Protein AF-A0A7Y5UXZ4-F1 (afdb_monomer_lite)

Structure (mmCIF, N/CA/C/O backbone):
data_AF-A0A7Y5UXZ4-F1
#
_entry.id   AF-A0A7Y5UXZ4-F1
#
loop_
_atom_site.group_PDB
_atom_site.id
_atom_site.type_symbol
_atom_site.label_atom_id
_atom_site.label_alt_id
_atom_site.label_comp_id
_atom_site.label_asym_id
_atom_site.label_entity_id
_atom_site.label_seq_id
_atom_site.pdbx_PDB_ins_code
_atom_site.Cartn_x
_atom_site.Cartn_y
_atom_site.Cartn_z
_atom_site.occupancy
_atom_site.B_iso_or_equiv
_atom_site.auth_seq_id
_atom_site.auth_comp_id
_atom_site.auth_asym_id
_atom_site.auth_atom_id
_atom_site.pdbx_PDB_model_num
ATOM 1 N N . MET A 1 1 ? -22.511 17.991 18.639 1.00 73.00 1 MET A N 1
ATOM 2 C CA . MET A 1 1 ? -21.561 18.155 17.514 1.00 73.00 1 MET A CA 1
ATOM 3 C C . MET A 1 1 ? -20.113 18.118 17.987 1.00 73.00 1 MET A C 1
ATOM 5 O O . MET A 1 1 ? -19.339 17.385 17.393 1.00 73.00 1 MET A O 1
ATOM 9 N N . GLU A 1 2 ? -19.765 18.810 19.076 1.00 87.38 2 GLU A N 1
ATOM 10 C CA . GLU A 1 2 ? -18.394 18.856 19.617 1.00 87.38 2 GLU A CA 1
ATOM 11 C C . GLU A 1 2 ? -17.819 17.481 20.014 1.00 87.38 2 GLU A C 1
ATOM 13 O O . GLU A 1 2 ? -16.726 17.134 19.581 1.00 87.38 2 GLU A O 1
ATOM 18 N N . GLN A 1 3 ? -18.584 16.643 20.727 1.00 87.81 3 GLN A N 1
ATOM 19 C CA . GLN A 1 3 ? -18.155 15.277 21.077 1.00 87.81 3 GLN A CA 1
ATOM 20 C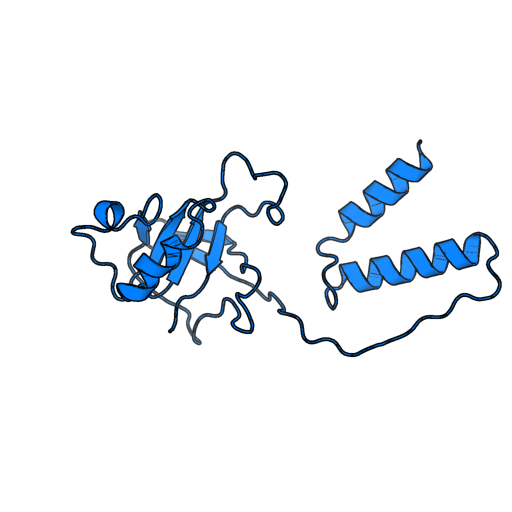 C . GLN A 1 3 ? -17.834 14.423 19.841 1.00 87.81 3 GLN A C 1
ATOM 22 O O . GLN A 1 3 ? -16.797 13.776 19.786 1.00 87.81 3 GLN A O 1
ATOM 27 N N . ILE A 1 4 ? -18.680 14.481 18.806 1.00 93.25 4 ILE A N 1
ATOM 28 C CA . ILE A 1 4 ? -18.456 13.745 17.551 1.00 93.25 4 ILE A CA 1
ATOM 29 C C . ILE A 1 4 ? -17.160 14.213 16.878 1.00 93.25 4 ILE A C 1
ATOM 31 O O . ILE A 1 4 ? -16.377 13.390 16.415 1.00 93.25 4 ILE A O 1
ATOM 35 N N . GLN A 1 5 ? -16.907 15.523 16.844 1.00 94.88 5 GLN A N 1
ATOM 36 C CA . GLN A 1 5 ? -15.675 16.071 16.274 1.00 94.88 5 GLN A CA 1
ATOM 37 C C . GLN A 1 5 ? -14.434 15.624 17.052 1.00 94.88 5 GLN A C 1
ATOM 39 O O . GLN A 1 5 ? -13.436 15.264 16.433 1.00 94.88 5 GLN A O 1
ATOM 44 N N . GLN A 1 6 ? -14.502 15.591 18.385 1.00 94.75 6 GLN A N 1
ATOM 45 C CA . GLN A 1 6 ? -13.416 15.093 19.232 1.00 94.75 6 GLN A CA 1
ATOM 46 C C . GLN A 1 6 ? -13.142 13.607 18.979 1.00 94.75 6 GLN A C 1
ATOM 48 O O . GLN A 1 6 ? -11.992 13.224 18.780 1.00 94.75 6 GLN A O 1
ATOM 53 N N . THR A 1 7 ? -14.188 12.779 18.908 1.00 95.62 7 THR A N 1
ATOM 54 C CA . THR A 1 7 ? -14.064 11.349 18.598 1.00 95.62 7 THR A CA 1
ATOM 55 C C . THR A 1 7 ? -13.455 11.128 17.214 1.00 95.62 7 THR A C 1
ATOM 57 O O . THR A 1 7 ? -12.526 10.335 17.064 1.00 95.62 7 THR A O 1
ATOM 60 N N . ILE A 1 8 ? -13.928 11.857 16.198 1.00 95.81 8 ILE A N 1
ATOM 61 C CA . ILE A 1 8 ? -13.364 11.797 14.844 1.00 95.81 8 ILE A CA 1
ATOM 62 C C . ILE A 1 8 ? -11.891 12.216 14.861 1.00 95.81 8 ILE A C 1
ATOM 64 O O . ILE A 1 8 ? -11.059 11.509 14.298 1.00 95.81 8 ILE A O 1
ATOM 68 N N . GLY A 1 9 ? -11.560 13.323 15.530 1.00 96.06 9 GLY A N 1
ATOM 69 C CA . GLY A 1 9 ? -10.189 13.817 15.652 1.00 96.06 9 GLY A CA 1
ATOM 70 C C . GLY A 1 9 ? -9.263 12.805 16.324 1.00 96.06 9 GLY A C 1
ATOM 71 O O . GLY A 1 9 ? -8.160 12.566 15.835 1.00 96.06 9 GLY A O 1
ATOM 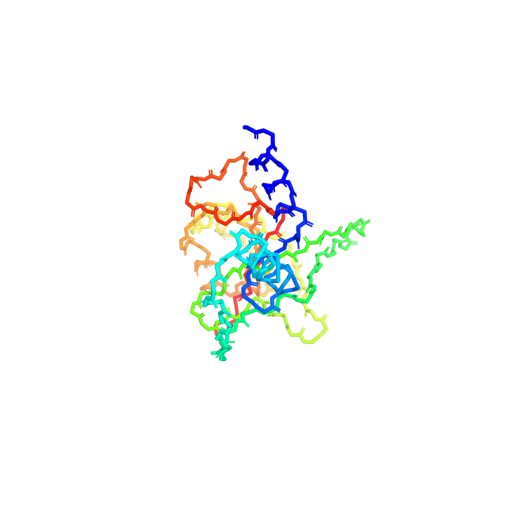72 N N . TYR A 1 10 ? -9.737 12.143 17.383 1.00 96.56 10 TYR A N 1
ATOM 73 C CA . TYR A 1 10 ? -9.009 11.064 18.042 1.00 96.56 10 TYR A CA 1
ATOM 74 C C . TYR A 1 10 ? -8.704 9.921 17.068 1.00 96.56 10 TYR A C 1
ATOM 76 O O . TYR A 1 10 ? -7.537 9.599 16.861 1.00 96.56 10 TYR A O 1
ATOM 84 N N . PHE A 1 11 ? -9.724 9.347 16.415 1.00 96.75 11 PHE A N 1
ATOM 85 C CA . PHE A 1 11 ? -9.524 8.216 15.500 1.00 96.75 11 PHE A CA 1
ATOM 86 C C . PHE A 1 11 ? -8.692 8.572 14.266 1.00 96.75 11 PHE A C 1
ATOM 88 O O . PHE A 1 11 ? -7.938 7.723 13.790 1.00 96.75 11 PHE A O 1
ATOM 95 N N . ALA A 1 12 ? -8.815 9.797 13.750 1.00 95.19 12 ALA A N 1
ATOM 96 C CA . ALA A 1 12 ? -7.996 10.289 12.645 1.00 95.19 12 ALA A CA 1
ATOM 97 C C . ALA A 1 12 ? -6.515 10.431 13.044 1.00 95.19 12 ALA A C 1
ATOM 99 O O . ALA A 1 12 ? -5.633 10.202 12.221 1.00 95.19 12 ALA A O 1
ATOM 100 N N . GLY A 1 13 ? -6.235 10.746 14.313 1.00 96.00 13 GLY A N 1
ATOM 101 C CA . GLY A 1 13 ? -4.878 10.877 14.849 1.00 96.00 13 GLY A CA 1
ATOM 102 C C . GLY A 1 13 ? -4.163 9.556 15.158 1.00 96.00 13 GLY A C 1
ATOM 103 O O . GLY A 1 13 ? -2.970 9.574 15.448 1.00 96.00 13 GLY A O 1
ATOM 104 N N . LEU A 1 14 ? -4.846 8.406 15.093 1.00 95.69 14 LEU A N 1
ATOM 105 C CA . LEU A 1 14 ? -4.256 7.099 15.430 1.00 95.69 14 LEU A CA 1
ATOM 106 C C . LEU A 1 14 ? -3.347 6.511 14.335 1.00 95.69 14 LEU A C 1
ATOM 108 O O . LEU A 1 14 ? -2.742 5.458 14.549 1.00 95.69 14 LEU A O 1
ATOM 112 N N . GLY A 1 15 ? -3.268 7.146 13.163 1.00 91.69 15 GLY A N 1
ATOM 113 C CA . GLY A 1 15 ? -2.625 6.568 11.983 1.00 91.69 15 GLY A CA 1
ATOM 114 C C . GLY A 1 15 ? -3.439 5.407 11.395 1.00 91.69 15 GLY A C 1
ATOM 115 O O . GLY A 1 15 ? -4.671 5.408 11.449 1.00 91.69 15 GLY A O 1
ATOM 116 N N . SER A 1 16 ? -2.763 4.407 10.814 1.00 90.12 16 SER A N 1
ATOM 117 C CA . SER A 1 16 ? -3.444 3.241 10.232 1.00 90.12 16 SER A CA 1
ATOM 118 C C . SER A 1 16 ? -4.192 2.437 11.297 1.00 90.12 16 SER A C 1
ATOM 120 O O . SER A 1 16 ? -3.623 2.010 12.306 1.00 90.12 16 SER A O 1
ATOM 122 N N . ARG A 1 17 ? -5.478 2.196 11.033 1.00 93.56 17 ARG A N 1
ATOM 123 C CA . ARG A 1 17 ? -6.363 1.352 11.850 1.00 93.56 17 ARG A CA 1
ATOM 124 C C . ARG A 1 17 ? -6.687 0.016 11.175 1.00 93.56 17 ARG A C 1
ATOM 126 O O . ARG A 1 17 ? -7.668 -0.625 11.539 1.00 93.56 17 ARG A O 1
ATOM 133 N N . VAL A 1 18 ? -5.879 -0.401 10.197 1.00 91.62 18 VAL A N 1
ATOM 134 C CA . VAL A 1 18 ? -5.896 -1.780 9.682 1.00 91.62 18 VAL A CA 1
ATOM 135 C C . VAL A 1 18 ? -5.604 -2.729 10.845 1.00 91.62 18 VAL A C 1
ATOM 137 O O . VAL A 1 18 ? -4.789 -2.401 11.710 1.00 91.62 18 VAL A O 1
ATOM 140 N N . ALA A 1 19 ? -6.275 -3.885 10.894 1.00 91.69 19 ALA A N 1
ATOM 141 C CA . ALA A 1 19 ? -6.039 -4.893 11.930 1.00 91.69 19 ALA A CA 1
ATOM 142 C C . ALA A 1 19 ? -4.531 -5.155 12.105 1.00 91.69 19 ALA A C 1
ATOM 144 O O . ALA A 1 19 ? -3.779 -5.024 11.149 1.00 91.69 19 ALA A O 1
ATOM 145 N N . GLY A 1 20 ? -4.091 -5.437 13.335 1.00 89.81 20 GLY A N 1
ATOM 146 C CA . GLY A 1 20 ? -2.684 -5.642 13.719 1.00 89.81 20 GLY A CA 1
ATOM 147 C C . GLY A 1 20 ? -1.762 -4.413 13.697 1.00 89.81 20 GLY A C 1
ATOM 148 O O . GLY A 1 20 ? -0.695 -4.464 14.308 1.00 89.81 20 GLY A O 1
ATOM 149 N N . TYR A 1 21 ? -2.164 -3.283 13.104 1.00 92.50 21 TYR A N 1
ATOM 150 C CA . TYR A 1 21 ? -1.425 -2.025 13.258 1.00 92.50 21 TYR A CA 1
ATOM 151 C C . TYR A 1 21 ? -1.674 -1.399 14.645 1.00 92.50 21 TYR A C 1
ATOM 153 O O . TYR A 1 21 ? -2.757 -1.568 15.219 1.00 92.50 21 TYR A O 1
ATOM 161 N N . PRO A 1 22 ? -0.723 -0.607 15.189 1.00 93.88 22 PRO A N 1
ATOM 162 C CA . PRO A 1 22 ? -0.869 0.016 16.510 1.00 93.88 22 PRO A CA 1
ATOM 163 C C . PRO A 1 22 ? -2.145 0.857 16.671 1.00 93.88 22 PRO A C 1
ATOM 165 O O . PRO A 1 22 ? -2.770 0.834 17.736 1.00 93.88 22 PRO A O 1
ATOM 168 N N . GLY A 1 23 ? -2.561 1.556 15.608 1.00 96.06 23 GLY A N 1
ATOM 169 C CA . GLY A 1 23 ? -3.769 2.380 15.602 1.00 96.06 23 GLY A CA 1
ATOM 170 C C . GLY A 1 23 ? -5.057 1.570 15.763 1.00 96.06 23 GLY A C 1
ATOM 171 O O . GLY A 1 23 ? -5.983 2.037 16.424 1.00 96.06 23 GLY A O 1
ATOM 172 N N . ALA A 1 24 ? -5.117 0.334 15.255 1.00 95.75 24 ALA A N 1
ATOM 173 C CA . ALA A 1 24 ? -6.266 -0.550 15.470 1.00 95.75 24 ALA A CA 1
ATOM 174 C C . ALA A 1 24 ? -6.394 -0.965 16.941 1.00 95.75 24 ALA A C 1
ATOM 176 O O . ALA A 1 24 ? -7.485 -0.916 17.507 1.00 95.75 24 ALA A O 1
ATOM 177 N N . GLY A 1 25 ? -5.273 -1.298 17.589 1.00 95.50 25 GLY A N 1
ATOM 178 C CA . GLY A 1 25 ? -5.261 -1.623 19.017 1.00 95.50 25 GLY A CA 1
ATOM 179 C C . GLY A 1 25 ? -5.653 -0.430 19.894 1.00 95.50 25 GLY A C 1
ATOM 180 O O . GLY A 1 25 ? -6.408 -0.584 20.853 1.00 95.50 25 GLY A O 1
ATOM 181 N N . ALA A 1 26 ? -5.176 0.774 19.561 1.00 97.50 26 ALA A N 1
ATOM 182 C CA . ALA A 1 26 ? -5.578 1.998 20.254 1.00 97.50 26 ALA A CA 1
ATOM 183 C C . ALA A 1 26 ? -7.076 2.293 20.079 1.00 97.50 26 ALA A C 1
ATOM 185 O O . ALA A 1 26 ? -7.759 2.586 21.058 1.00 97.50 26 ALA A O 1
ATOM 186 N N . ALA A 1 27 ? -7.593 2.129 18.860 1.00 97.62 27 ALA A N 1
ATOM 187 C CA . ALA A 1 27 ? -9.008 2.294 18.557 1.00 97.62 27 ALA A CA 1
ATOM 188 C C . ALA A 1 27 ? -9.890 1.318 19.352 1.00 97.62 27 ALA A C 1
ATOM 190 O O . ALA A 1 27 ? -10.892 1.736 19.925 1.00 97.62 27 ALA A O 1
ATOM 191 N N . ALA A 1 28 ? -9.503 0.041 19.428 1.00 96.69 28 ALA A N 1
ATOM 192 C CA . ALA A 1 28 ? -10.237 -0.968 20.188 1.00 96.69 28 ALA A CA 1
ATOM 193 C C . ALA A 1 28 ? -10.308 -0.623 21.685 1.00 96.69 28 ALA A C 1
ATOM 195 O O . ALA A 1 28 ? -11.392 -0.644 22.265 1.00 96.69 28 ALA A O 1
ATOM 196 N N . ARG A 1 29 ? -9.179 -0.218 22.289 1.00 97.06 29 ARG A N 1
ATOM 197 C CA . ARG A 1 29 ? -9.132 0.213 23.699 1.00 97.06 29 ARG A CA 1
ATOM 198 C C . ARG A 1 29 ? -9.994 1.443 23.966 1.00 97.06 29 ARG A C 1
ATOM 200 O O . ARG A 1 29 ? -10.646 1.508 25.002 1.00 97.06 29 ARG A O 1
ATOM 207 N N . PHE A 1 30 ? -10.004 2.406 23.043 1.00 97.12 30 PHE A N 1
ATOM 208 C CA . PHE A 1 30 ? -10.865 3.582 23.153 1.00 97.12 30 PHE A CA 1
ATOM 209 C C . PHE A 1 30 ? -12.345 3.190 23.154 1.00 97.12 30 PHE A C 1
ATOM 211 O O . PHE A 1 30 ? -13.077 3.580 24.055 1.00 97.12 30 PHE A O 1
ATOM 218 N N . VAL A 1 31 ? -12.777 2.367 22.191 1.00 96.69 31 VAL A N 1
ATOM 219 C CA . VAL A 1 31 ? -14.174 1.908 22.114 1.00 96.69 31 VAL A CA 1
ATOM 220 C C . VAL A 1 31 ? -14.564 1.122 23.363 1.00 96.69 31 VAL A C 1
ATOM 222 O O . VAL A 1 31 ? -15.638 1.353 23.910 1.00 96.69 31 VAL A O 1
ATOM 225 N N . GLU A 1 32 ? -13.699 0.229 23.851 1.00 97.31 32 GLU A N 1
ATOM 226 C CA . GLU A 1 32 ? -13.949 -0.495 25.099 1.00 97.31 32 GLU A CA 1
ATOM 227 C C . GLU A 1 32 ? -14.149 0.467 26.281 1.00 97.31 32 GLU A C 1
ATOM 229 O O . GLU A 1 32 ? -15.113 0.319 27.036 1.00 97.31 32 GLU A O 1
ATOM 234 N N . ALA A 1 33 ? -13.266 1.459 26.429 1.00 95.88 33 ALA A N 1
ATOM 235 C CA . ALA A 1 33 ? -13.335 2.439 27.507 1.00 95.88 33 ALA A CA 1
ATOM 236 C C . ALA A 1 33 ? -14.620 3.279 27.445 1.00 95.88 33 ALA A C 1
ATOM 238 O O . ALA A 1 33 ? -15.274 3.445 28.471 1.00 95.88 33 ALA A O 1
ATOM 239 N N . GLU A 1 34 ? -15.021 3.740 26.258 1.00 95.94 34 GLU A N 1
ATOM 240 C CA . GLU A 1 34 ? -16.264 4.496 26.060 1.00 95.94 34 GLU A CA 1
ATOM 241 C C . GLU A 1 34 ? -17.502 3.651 26.394 1.00 95.94 34 GLU A C 1
ATOM 243 O O . GLU A 1 34 ? -18.374 4.097 27.139 1.00 95.94 34 GLU A O 1
ATOM 248 N N . LEU A 1 35 ? -17.562 2.400 25.917 1.00 96.25 35 LEU A N 1
ATOM 249 C CA . LEU A 1 35 ? -18.676 1.486 26.204 1.00 96.25 35 LEU A CA 1
ATOM 250 C C . LEU A 1 35 ? -18.814 1.206 27.707 1.00 96.25 35 LEU A C 1
ATOM 252 O O . LEU A 1 35 ? -19.927 1.175 28.234 1.00 96.25 35 LEU A O 1
ATOM 256 N N . ARG A 1 36 ? -17.692 1.029 28.414 1.00 95.94 36 ARG A N 1
ATOM 257 C CA . ARG A 1 36 ? -17.691 0.895 29.878 1.00 95.94 36 ARG A CA 1
ATOM 258 C C . ARG A 1 36 ? -18.077 2.208 30.562 1.00 95.94 36 ARG A C 1
ATOM 260 O O . ARG A 1 36 ? -18.842 2.186 31.521 1.00 95.94 36 ARG A O 1
ATOM 267 N N . GLY A 1 37 ? -17.584 3.340 30.061 1.00 95.50 37 GLY A N 1
ATOM 268 C CA . GLY A 1 37 ? -17.818 4.674 30.616 1.00 95.50 37 GLY A CA 1
ATOM 269 C C . GLY A 1 37 ? -19.287 5.099 30.605 1.00 95.50 37 GLY A C 1
ATOM 270 O O . GLY A 1 37 ? -19.733 5.764 31.537 1.00 95.50 37 GLY A O 1
ATOM 271 N N . ILE A 1 38 ? -20.063 4.660 29.609 1.00 95.50 38 ILE A N 1
ATOM 272 C CA . ILE A 1 38 ? -21.514 4.913 29.538 1.00 95.50 38 ILE A CA 1
ATOM 273 C C . ILE A 1 38 ? -22.360 3.931 30.370 1.00 95.50 38 ILE A C 1
ATOM 275 O O . ILE A 1 38 ? -23.586 4.023 30.355 1.00 95.50 38 ILE A O 1
ATOM 279 N N . GLY A 1 39 ? -21.731 3.000 31.095 1.00 96.50 39 GLY A N 1
ATOM 280 C CA . GLY A 1 39 ? -22.412 2.095 32.024 1.00 96.50 39 GLY A CA 1
ATOM 281 C C . GLY A 1 39 ? -22.972 0.817 31.398 1.00 96.50 39 GLY A C 1
ATOM 282 O O . GLY A 1 39 ? -23.943 0.273 31.915 1.00 96.50 39 GLY A O 1
ATOM 283 N N . LEU A 1 40 ? -22.404 0.321 30.291 1.00 95.88 40 LEU A N 1
ATOM 284 C CA . LEU A 1 40 ? -22.795 -0.991 29.766 1.00 95.88 40 LEU A CA 1
ATOM 285 C C . LEU A 1 40 ? -22.240 -2.126 30.638 1.00 95.88 40 LEU A C 1
ATOM 287 O O . LEU A 1 40 ? -21.029 -2.269 30.808 1.00 95.88 40 LEU A O 1
ATOM 291 N N . ASP A 1 41 ? -23.133 -2.996 31.108 1.00 89.00 41 ASP A N 1
ATOM 292 C CA . ASP A 1 41 ? -22.798 -4.069 32.056 1.00 89.00 41 ASP A CA 1
ATOM 293 C C . ASP A 1 41 ? -22.019 -5.244 31.437 1.00 89.00 41 ASP A C 1
ATOM 295 O O . ASP A 1 41 ? -21.338 -5.991 32.138 1.00 89.00 41 ASP A O 1
ATOM 299 N N . LYS A 1 42 ? -22.134 -5.454 30.119 1.00 94.31 42 LYS A N 1
ATOM 300 C CA . LYS A 1 42 ? -21.605 -6.642 29.422 1.00 94.31 42 LYS A CA 1
ATOM 301 C C . LYS A 1 42 ? -20.670 -6.270 28.275 1.00 94.31 42 LYS A C 1
ATOM 303 O O . LYS A 1 42 ? -20.969 -6.529 27.113 1.00 94.31 42 LYS A O 1
ATOM 308 N N . VAL A 1 43 ? -19.530 -5.671 28.609 1.00 96.56 43 VAL A N 1
ATOM 309 C CA . VAL A 1 43 ? -18.456 -5.382 27.645 1.00 96.56 43 VAL A CA 1
ATOM 310 C C . VAL A 1 43 ? -17.385 -6.470 27.723 1.00 96.56 43 VAL A C 1
ATOM 312 O O . VAL A 1 43 ? -16.760 -6.660 28.771 1.00 96.56 43 VAL A O 1
ATOM 315 N N . ALA A 1 44 ? -17.166 -7.167 26.608 1.00 96.00 44 ALA A N 1
ATOM 316 C CA . ALA A 1 44 ? -16.151 -8.205 26.452 1.00 96.00 44 ALA A CA 1
ATOM 317 C C . ALA A 1 44 ? -15.304 -7.949 25.199 1.00 96.00 44 ALA A C 1
ATOM 319 O O . ALA A 1 44 ? -15.796 -7.404 24.211 1.00 96.00 44 ALA A O 1
ATOM 320 N N . VAL A 1 45 ? -14.044 -8.376 25.250 1.00 95.75 45 VAL A N 1
ATOM 321 C CA . VAL A 1 45 ? -13.116 -8.356 24.116 1.00 95.75 45 VAL A CA 1
ATOM 322 C C . VAL A 1 45 ? -12.968 -9.783 23.607 1.00 95.75 45 VAL A C 1
ATOM 324 O O . VAL A 1 45 ? -12.729 -10.698 24.393 1.00 95.75 45 VAL A O 1
ATOM 327 N N . GLN A 1 46 ? -13.127 -9.971 22.299 1.00 95.56 46 GLN A N 1
ATOM 328 C CA . GLN A 1 46 ? -12.880 -11.246 21.637 1.00 95.56 46 GLN A CA 1
ATOM 329 C C . GLN A 1 46 ? -11.648 -11.114 20.748 1.00 95.56 46 GLN A C 1
ATOM 331 O O . GLN A 1 46 ? -11.663 -10.386 19.756 1.00 95.56 46 GLN A O 1
ATOM 336 N N . GLU A 1 47 ? -10.595 -11.838 21.106 1.00 93.88 47 GLU A N 1
ATOM 337 C CA . GLU A 1 47 ? -9.382 -11.940 20.303 1.00 93.88 47 GLU A CA 1
ATOM 338 C C . GLU A 1 47 ? -9.531 -13.047 19.256 1.00 93.88 47 GLU A C 1
ATOM 340 O O . GLU A 1 47 ? -10.190 -14.065 19.484 1.00 93.88 47 GLU A O 1
ATOM 345 N N . TYR A 1 48 ? -8.941 -12.824 18.087 1.00 94.06 48 TYR A N 1
ATOM 346 C CA . TYR A 1 48 ? -8.877 -13.799 17.010 1.00 94.06 48 TYR A CA 1
ATOM 347 C C . TYR A 1 48 ? -7.618 -13.567 16.181 1.00 94.06 48 TYR A C 1
ATOM 349 O O . TYR A 1 48 ? -7.155 -12.433 16.032 1.00 94.06 48 TYR A O 1
ATOM 357 N N . ASP A 1 49 ? -7.099 -14.649 15.613 1.00 94.81 49 ASP A N 1
ATOM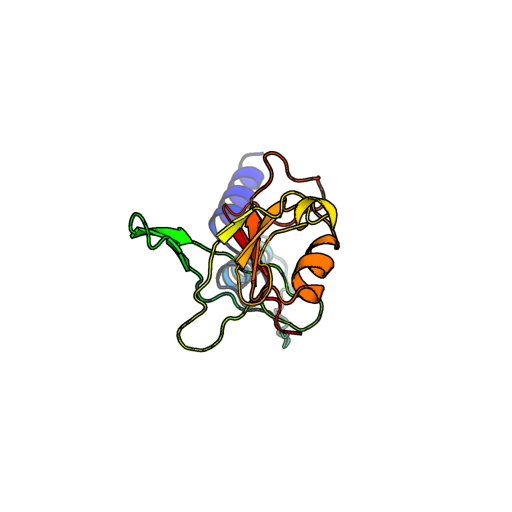 358 C CA . ASP A 1 49 ? -5.950 -14.586 14.724 1.00 94.81 49 ASP A CA 1
ATOM 359 C C . ASP A 1 49 ? -6.393 -14.213 13.312 1.00 94.81 49 ASP A C 1
ATOM 361 O O . ASP A 1 49 ? -7.345 -14.768 12.757 1.00 94.81 49 ASP A O 1
ATOM 365 N N . VAL A 1 50 ? -5.675 -13.269 12.710 1.00 91.50 50 VAL A N 1
ATOM 366 C CA . VAL A 1 50 ? -5.881 -12.855 11.325 1.00 91.50 50 VAL A CA 1
ATOM 367 C C . VAL A 1 50 ? -4.536 -12.629 10.652 1.00 91.50 50 VAL A C 1
ATOM 369 O O . VAL A 1 50 ? -3.634 -12.005 11.209 1.00 91.50 50 VAL A O 1
ATOM 372 N N . SER A 1 51 ? -4.390 -13.146 9.434 1.00 90.31 51 SER A N 1
ATOM 373 C CA . SER A 1 51 ? -3.232 -12.856 8.593 1.00 90.31 51 SER A CA 1
ATOM 374 C C . SER A 1 51 ? -3.464 -11.556 7.838 1.00 90.31 51 SER A C 1
ATOM 376 O O . SER A 1 51 ? -4.443 -11.411 7.108 1.00 90.31 51 SER A O 1
ATOM 378 N N . ILE A 1 52 ? -2.545 -10.617 8.016 1.00 89.38 52 ILE A N 1
ATOM 379 C CA . ILE A 1 52 ? -2.610 -9.273 7.448 1.00 89.38 52 ILE A CA 1
ATOM 380 C C . ILE A 1 52 ? -1.260 -8.904 6.822 1.00 89.38 52 ILE A C 1
ATOM 382 O O . ILE A 1 52 ? -0.210 -9.308 7.334 1.00 89.38 52 ILE A O 1
ATOM 386 N N . PRO A 1 53 ? -1.250 -8.125 5.733 1.00 87.81 53 PRO A N 1
ATOM 387 C CA . PRO A 1 53 ? -0.021 -7.524 5.243 1.00 87.81 53 PRO A CA 1
ATOM 388 C C . PRO A 1 53 ? 0.462 -6.459 6.234 1.00 87.81 53 PRO A C 1
ATOM 390 O O . PRO A 1 53 ? -0.304 -5.591 6.648 1.00 87.81 53 PRO A O 1
ATOM 393 N N . MET A 1 54 ? 1.744 -6.520 6.594 1.00 86.44 54 MET A N 1
ATOM 394 C CA . MET A 1 54 ? 2.398 -5.515 7.433 1.00 86.44 54 MET A CA 1
ATOM 395 C C . MET A 1 54 ? 3.421 -4.743 6.604 1.00 86.44 54 MET A C 1
ATOM 397 O O . MET A 1 54 ? 4.451 -5.285 6.200 1.00 86.44 54 MET A O 1
ATOM 401 N N . GLU A 1 55 ? 3.149 -3.464 6.377 1.00 85.19 55 GLU A N 1
ATOM 402 C CA . GLU A 1 55 ? 4.111 -2.526 5.803 1.00 85.19 55 GLU A CA 1
ATOM 403 C C . GLU A 1 55 ? 5.180 -2.185 6.847 1.00 85.19 55 GLU A C 1
ATOM 405 O O . GLU A 1 55 ? 4.869 -1.721 7.944 1.00 85.19 55 GLU A O 1
ATOM 410 N N . LYS A 1 56 ? 6.451 -2.421 6.502 1.00 83.94 56 LYS A N 1
ATOM 411 C CA . LYS A 1 56 ? 7.594 -2.001 7.323 1.00 83.94 56 LYS A CA 1
ATOM 412 C C . LYS A 1 56 ? 8.083 -0.631 6.874 1.00 83.94 56 LYS A C 1
ATOM 414 O O . LYS A 1 56 ? 7.940 0.341 7.603 1.00 83.94 56 LYS A O 1
ATOM 419 N N . THR A 1 57 ? 8.681 -0.578 5.685 1.00 84.62 57 THR A N 1
ATOM 420 C CA . THR A 1 57 ? 9.168 0.633 5.018 1.00 84.62 57 THR A CA 1
ATOM 421 C C . THR A 1 57 ? 9.318 0.364 3.518 1.00 84.62 57 THR A C 1
ATOM 423 O O . THR A 1 57 ? 9.471 -0.784 3.098 1.00 84.62 57 THR A O 1
ATOM 426 N N . GLY A 1 58 ? 9.341 1.430 2.723 1.00 87.75 58 GLY A N 1
ATOM 427 C CA . GLY A 1 58 ? 9.733 1.410 1.319 1.00 87.75 58 GLY A CA 1
ATOM 428 C C . GLY A 1 58 ? 10.303 2.772 0.933 1.00 87.75 58 GLY A C 1
ATOM 429 O O . GLY A 1 58 ? 9.840 3.800 1.430 1.00 87.75 58 GLY A O 1
ATOM 430 N N . ARG A 1 59 ? 11.337 2.795 0.087 1.00 92.00 59 ARG A N 1
ATOM 431 C CA . ARG A 1 59 ? 11.937 4.038 -0.419 1.00 92.00 59 ARG A CA 1
ATOM 432 C C . ARG A 1 59 ? 12.363 3.882 -1.869 1.00 92.00 59 ARG A C 1
ATOM 434 O O . ARG A 1 59 ? 12.975 2.877 -2.223 1.00 92.00 59 ARG A O 1
ATOM 441 N N . LEU A 1 60 ? 12.070 4.894 -2.674 1.00 92.06 60 LEU A N 1
ATOM 442 C CA . LEU A 1 60 ? 12.635 5.090 -4.000 1.00 92.06 60 LEU A CA 1
ATOM 443 C C . LEU A 1 60 ? 13.780 6.085 -3.863 1.00 92.06 60 LEU A C 1
ATOM 445 O O . LEU A 1 60 ? 13.587 7.156 -3.294 1.00 92.06 60 LEU A O 1
ATOM 449 N N . ARG A 1 61 ? 14.953 5.745 -4.394 1.00 93.88 61 ARG A N 1
ATOM 450 C CA . ARG A 1 61 ? 16.089 6.663 -4.486 1.00 93.88 61 ARG A CA 1
ATOM 451 C C . ARG A 1 61 ? 16.399 6.931 -5.951 1.00 93.88 61 ARG A C 1
ATOM 453 O O . ARG A 1 61 ? 16.741 6.004 -6.684 1.00 93.88 61 ARG A O 1
ATOM 460 N N . LEU A 1 62 ? 16.315 8.190 -6.360 1.00 92.31 62 LEU A N 1
ATOM 461 C CA . LEU A 1 62 ? 16.739 8.628 -7.683 1.00 92.31 62 LEU A CA 1
ATOM 462 C C . LEU A 1 62 ? 18.257 8.824 -7.677 1.00 92.31 62 LEU A C 1
ATOM 464 O O . LEU A 1 62 ? 18.800 9.608 -6.905 1.00 92.31 62 LEU A O 1
ATOM 468 N N . VAL A 1 63 ? 18.967 8.080 -8.527 1.00 90.38 63 VAL A N 1
ATOM 469 C CA . VAL A 1 63 ? 20.443 8.101 -8.559 1.00 90.38 63 VAL A CA 1
ATOM 470 C C . VAL A 1 63 ? 20.989 9.426 -9.104 1.00 90.38 63 VAL A C 1
ATOM 472 O O . VAL A 1 63 ? 22.084 9.829 -8.726 1.00 90.38 63 VAL A O 1
ATOM 475 N N . GLY A 1 64 ? 20.237 10.106 -9.975 1.00 86.31 64 GLY A N 1
ATOM 476 C CA . GLY A 1 64 ? 20.696 11.322 -10.652 1.00 86.31 64 GLY A CA 1
ATOM 477 C C . GLY A 1 64 ? 20.914 12.514 -9.719 1.00 86.31 64 GLY A C 1
ATOM 478 O O . GLY A 1 64 ? 21.889 13.242 -9.882 1.00 86.31 64 GLY A O 1
ATOM 479 N N . ASP A 1 65 ? 20.031 12.701 -8.741 1.00 89.56 65 ASP A N 1
ATOM 480 C CA . ASP A 1 65 ? 20.028 13.851 -7.830 1.00 89.56 65 ASP A CA 1
ATOM 481 C C . ASP A 1 65 ? 20.032 13.450 -6.343 1.00 89.56 65 ASP A C 1
ATOM 483 O O . ASP A 1 65 ? 20.161 14.305 -5.469 1.00 89.56 65 ASP A O 1
ATOM 487 N N . GLY A 1 66 ? 19.928 12.152 -6.043 1.00 90.62 66 GLY A N 1
ATOM 488 C CA . GLY A 1 66 ? 19.876 11.626 -4.682 1.00 90.62 66 GLY A CA 1
ATOM 489 C C . GLY A 1 66 ? 18.516 11.780 -4.002 1.00 90.62 66 GLY A C 1
ATOM 490 O O . GLY A 1 66 ? 18.421 11.486 -2.810 1.00 90.62 66 GLY A O 1
ATOM 491 N N . THR A 1 67 ? 17.478 12.216 -4.722 1.00 91.81 67 THR A N 1
ATOM 492 C CA . THR A 1 67 ? 16.138 12.406 -4.162 1.00 91.81 67 THR A CA 1
ATOM 493 C C . THR A 1 67 ? 15.603 11.081 -3.618 1.00 91.81 67 THR A C 1
ATOM 495 O O . THR A 1 67 ? 15.616 10.059 -4.310 1.00 91.81 67 THR A O 1
ATOM 498 N N . GLU A 1 68 ? 15.111 11.095 -2.377 1.00 93.12 68 GLU A N 1
ATOM 499 C CA . GLU A 1 68 ? 14.442 9.952 -1.758 1.00 93.12 68 GLU A CA 1
ATOM 500 C C . GLU A 1 68 ? 12.953 10.223 -1.581 1.00 93.12 68 GLU A C 1
ATOM 502 O O . GLU A 1 68 ? 12.559 11.239 -1.009 1.00 93.12 68 GLU A O 1
ATOM 507 N N . LEU A 1 69 ? 12.128 9.282 -2.033 1.00 89.62 69 LEU A N 1
ATOM 508 C CA . LEU A 1 69 ? 10.679 9.333 -1.891 1.00 89.62 69 LEU A CA 1
ATOM 509 C C . LEU A 1 69 ? 10.202 8.132 -1.068 1.00 89.62 69 LEU A C 1
ATOM 511 O O . LEU A 1 69 ? 10.647 7.005 -1.325 1.00 89.62 69 LEU A O 1
ATOM 515 N N . PRO A 1 70 ? 9.312 8.334 -0.080 1.00 89.19 70 PRO A N 1
ATOM 516 C CA . PRO A 1 70 ? 8.678 7.220 0.602 1.00 89.19 70 PRO A CA 1
ATOM 517 C C . PRO A 1 70 ? 7.811 6.443 -0.389 1.00 89.19 70 PRO A C 1
ATOM 519 O O . PRO A 1 70 ? 7.135 7.022 -1.238 1.00 89.19 70 PRO A O 1
ATOM 522 N N . LEU A 1 71 ? 7.845 5.123 -0.262 1.00 88.31 71 LEU A N 1
ATOM 523 C CA . LEU A 1 71 ? 7.001 4.209 -1.013 1.00 88.31 71 LEU A CA 1
ATOM 524 C C . LEU A 1 71 ? 6.073 3.496 -0.043 1.00 88.31 71 LEU A C 1
ATOM 526 O O . LEU A 1 71 ? 6.539 2.924 0.945 1.00 88.31 71 LEU A O 1
ATOM 530 N N . HIS A 1 72 ? 4.788 3.485 -0.372 1.00 85.94 72 HIS A N 1
ATOM 531 C CA . HIS A 1 72 ? 3.784 2.717 0.355 1.00 85.94 72 HIS A CA 1
ATOM 532 C C . HIS A 1 72 ? 3.418 1.461 -0.431 1.00 85.94 72 HIS A C 1
ATOM 534 O O . HIS A 1 72 ? 3.414 1.464 -1.661 1.00 85.94 72 HIS A O 1
ATOM 540 N N . GLY A 1 73 ? 3.164 0.354 0.252 1.00 86.31 73 GLY A N 1
ATOM 541 C CA . GLY A 1 73 ? 2.713 -0.881 -0.369 1.00 86.31 73 GLY A CA 1
ATOM 542 C C . GLY A 1 73 ? 1.228 -0.795 -0.697 1.00 86.31 73 GLY A C 1
ATOM 543 O O . GLY A 1 73 ? 0.419 -0.409 0.145 1.00 86.31 73 GLY A O 1
ATOM 544 N N . LEU A 1 74 ? 0.847 -1.195 -1.912 1.00 85.44 74 LEU A N 1
ATOM 545 C CA . LEU A 1 74 ? -0.563 -1.432 -2.201 1.00 85.44 74 LEU A CA 1
ATOM 546 C C . LEU A 1 74 ? -1.083 -2.608 -1.376 1.00 85.44 74 LEU A C 1
ATOM 548 O O . LEU A 1 74 ? -0.336 -3.526 -1.019 1.00 85.44 74 LEU A O 1
ATOM 552 N N . TRP A 1 75 ? -2.392 -2.596 -1.112 1.00 83.31 75 TRP A N 1
ATOM 553 C CA . TRP A 1 75 ? -3.046 -3.777 -0.569 1.00 83.31 75 TRP A CA 1
ATOM 554 C C . TRP A 1 75 ? -2.787 -4.961 -1.514 1.00 83.31 75 TRP A C 1
ATOM 556 O O . TRP A 1 75 ? -2.963 -4.812 -2.727 1.00 83.31 75 TRP A O 1
ATOM 566 N N . PRO A 1 76 ? -2.336 -6.114 -0.994 1.00 75.94 76 PRO A N 1
ATOM 567 C CA . PRO A 1 76 ? -1.948 -7.243 -1.820 1.00 75.94 76 PRO A CA 1
ATOM 568 C C . PRO A 1 76 ? -3.112 -7.706 -2.697 1.00 75.94 76 PRO A C 1
ATOM 570 O O . PRO A 1 76 ? -4.248 -7.841 -2.236 1.00 75.94 76 PRO A O 1
ATOM 573 N N . ASN A 1 77 ? -2.813 -8.002 -3.961 1.00 69.44 77 ASN A N 1
ATOM 574 C CA . ASN A 1 77 ? -3.740 -8.741 -4.803 1.00 69.44 77 ASN A CA 1
ATOM 575 C C . ASN A 1 77 ? -3.666 -10.218 -4.394 1.00 69.44 77 ASN A C 1
ATOM 577 O O . ASN A 1 77 ? -2.650 -10.885 -4.613 1.00 69.44 77 ASN A O 1
ATOM 581 N N . LEU A 1 78 ? -4.724 -10.706 -3.744 1.00 74.62 78 LEU A N 1
ATOM 582 C CA . LEU A 1 78 ? -4.749 -11.991 -3.041 1.00 74.62 78 LEU A CA 1
ATOM 583 C C . LEU A 1 78 ? -3.691 -12.043 -1.922 1.00 74.62 78 LEU A C 1
ATOM 585 O O . LEU A 1 78 ? -3.762 -11.279 -0.966 1.00 74.62 78 LEU A O 1
ATOM 589 N N . VAL A 1 79 ? -2.729 -12.961 -2.010 1.00 72.12 79 VAL A N 1
ATOM 590 C CA . VAL A 1 79 ? -1.767 -13.256 -0.932 1.00 72.12 79 VAL A CA 1
ATOM 591 C C . VAL A 1 79 ? -0.395 -12.612 -1.141 1.00 72.12 79 VAL A C 1
ATOM 593 O O . VAL A 1 79 ? 0.502 -12.801 -0.323 1.00 72.12 79 VAL A O 1
ATOM 596 N N . LYS A 1 80 ? -0.199 -11.868 -2.234 1.00 79.06 80 LYS A N 1
ATOM 597 C CA . LYS A 1 80 ? 1.124 -11.377 -2.621 1.00 79.06 80 LYS A CA 1
ATOM 598 C C . LYS A 1 80 ? 1.370 -9.946 -2.166 1.00 79.06 80 LYS A C 1
ATOM 600 O O . LYS A 1 80 ? 0.796 -9.007 -2.711 1.00 79.06 80 LYS A O 1
ATOM 605 N N . THR A 1 81 ? 2.265 -9.792 -1.199 1.00 83.25 81 THR A N 1
ATOM 606 C CA . THR A 1 81 ? 2.672 -8.491 -0.667 1.00 83.25 81 THR A CA 1
ATOM 607 C C . THR A 1 81 ? 3.603 -7.747 -1.618 1.00 83.25 81 THR A C 1
ATOM 609 O O . THR A 1 81 ? 4.416 -8.349 -2.322 1.00 83.25 81 THR A O 1
ATOM 612 N N . SER A 1 82 ? 3.533 -6.415 -1.593 1.00 85.62 82 SER A N 1
ATOM 613 C CA . SER A 1 82 ? 4.540 -5.553 -2.212 1.00 85.62 82 SER A CA 1
ATOM 614 C C . SER A 1 82 ? 5.863 -5.718 -1.470 1.00 85.62 82 SER A C 1
ATOM 616 O O . SER A 1 82 ? 6.065 -5.178 -0.384 1.00 85.62 82 SER A O 1
ATOM 618 N N . THR A 1 83 ? 6.751 -6.547 -2.010 1.00 85.25 83 THR A N 1
ATOM 619 C CA . THR A 1 83 ? 8.011 -6.916 -1.361 1.00 85.25 83 THR A CA 1
ATOM 620 C C . THR A 1 83 ? 9.112 -7.010 -2.402 1.00 85.25 83 THR A C 1
ATOM 622 O O . THR A 1 83 ? 8.921 -7.603 -3.459 1.00 85.25 83 THR A O 1
ATOM 625 N N . LEU A 1 84 ? 10.253 -6.397 -2.100 1.00 85.81 84 LEU A N 1
ATOM 626 C CA . LEU A 1 84 ? 11.462 -6.465 -2.914 1.00 85.81 84 LEU A CA 1
ATOM 627 C C . LEU A 1 84 ? 12.410 -7.538 -2.355 1.00 85.81 84 LEU A C 1
ATOM 629 O O . LEU A 1 84 ? 12.341 -7.835 -1.158 1.00 85.81 84 LEU A O 1
ATOM 633 N N . PRO A 1 85 ? 13.305 -8.100 -3.187 1.00 86.62 85 PRO A N 1
ATOM 634 C CA . PRO A 1 85 ? 14.381 -8.953 -2.696 1.00 86.62 85 PRO A CA 1
ATOM 635 C C . PRO A 1 85 ? 15.296 -8.199 -1.720 1.00 86.62 85 PRO A C 1
ATOM 637 O O . PRO A 1 85 ? 15.312 -6.965 -1.659 1.00 86.62 85 PRO A O 1
ATOM 640 N N . GLU A 1 86 ? 16.085 -8.954 -0.955 1.00 86.31 86 GLU A N 1
ATOM 641 C CA . GLU A 1 86 ? 17.128 -8.379 -0.108 1.00 86.31 86 GLU A CA 1
ATOM 642 C C . GLU A 1 86 ? 18.110 -7.558 -0.962 1.00 86.31 86 GLU A C 1
ATOM 644 O O . GLU A 1 86 ? 18.529 -7.988 -2.034 1.00 86.31 86 GLU A O 1
ATOM 649 N N . GLY A 1 87 ? 18.436 -6.342 -0.514 1.00 86.31 87 GLY A N 1
ATOM 650 C CA . GLY A 1 87 ? 19.217 -5.375 -1.298 1.00 86.31 87 GLY A CA 1
ATOM 651 C C . GLY A 1 87 ? 18.390 -4.484 -2.235 1.00 86.31 87 GLY A C 1
ATOM 652 O O . GLY A 1 87 ? 18.923 -3.509 -2.764 1.00 86.31 87 GLY A O 1
ATOM 653 N N . GLY A 1 88 ? 17.086 -4.740 -2.375 1.00 90.38 88 GLY A N 1
ATOM 654 C CA . GLY A 1 88 ? 16.179 -3.934 -3.188 1.00 90.38 88 GLY A CA 1
ATOM 655 C C . GLY A 1 88 ? 16.273 -4.234 -4.685 1.00 90.38 88 GLY A C 1
ATOM 656 O O . GLY A 1 88 ? 16.768 -5.273 -5.108 1.00 90.38 88 GLY A O 1
ATOM 657 N N . LEU A 1 89 ? 15.762 -3.309 -5.495 1.00 92.06 89 LEU A N 1
ATOM 658 C CA . LEU A 1 89 ? 15.755 -3.389 -6.954 1.00 92.06 89 LEU A CA 1
ATOM 659 C C . LEU A 1 89 ? 16.379 -2.115 -7.528 1.00 92.06 89 LEU A C 1
ATOM 661 O O . LEU A 1 89 ? 16.132 -1.022 -7.018 1.00 92.06 89 LEU A O 1
ATOM 665 N N . GLN A 1 90 ? 17.157 -2.256 -8.599 1.00 92.62 90 GLN A N 1
ATOM 666 C CA . GLN A 1 90 ? 17.700 -1.138 -9.365 1.00 92.62 90 GLN A CA 1
ATOM 667 C C . GLN A 1 90 ? 17.319 -1.303 -10.833 1.00 92.62 90 GLN A C 1
ATOM 669 O O . GLN A 1 90 ? 17.413 -2.399 -11.378 1.00 92.62 90 GLN A O 1
ATOM 674 N N . GLY A 1 91 ? 16.904 -0.210 -11.461 1.00 92.75 91 GLY A N 1
ATOM 675 C CA . GLY A 1 91 ? 16.496 -0.183 -12.857 1.00 92.75 91 GLY A CA 1
ATOM 676 C C . GLY A 1 91 ? 16.201 1.242 -13.300 1.00 92.75 91 GLY A C 1
ATOM 677 O O . GLY A 1 91 ? 16.173 2.170 -12.488 1.00 92.75 91 GLY A O 1
ATOM 678 N N . GLN A 1 92 ? 15.990 1.416 -14.597 1.00 95.12 92 GLN A N 1
ATOM 679 C CA . GLN A 1 92 ? 15.483 2.666 -15.144 1.00 95.12 92 GLN A CA 1
ATOM 680 C C . GLN A 1 92 ? 14.048 2.883 -14.667 1.00 95.12 92 GLN A C 1
ATOM 682 O O . GLN A 1 92 ? 13.261 1.937 -14.590 1.00 95.12 92 GLN A O 1
ATOM 687 N N . LEU A 1 93 ? 13.719 4.137 -14.361 1.00 94.19 93 LEU A N 1
ATOM 688 C CA . LEU A 1 93 ? 12.347 4.551 -14.115 1.00 94.19 93 LEU A CA 1
ATOM 689 C C . LEU A 1 93 ? 11.717 4.929 -15.454 1.00 94.19 93 LEU A C 1
ATOM 691 O O . LEU A 1 93 ? 12.143 5.889 -16.096 1.00 94.19 93 LEU A O 1
ATOM 695 N N . ILE A 1 94 ? 10.731 4.151 -15.881 1.00 96.44 94 ILE A N 1
ATOM 696 C CA . ILE A 1 94 ? 10.083 4.289 -17.182 1.00 96.44 94 ILE A CA 1
ATOM 697 C C . ILE A 1 94 ? 8.677 4.820 -16.969 1.00 96.44 94 ILE A C 1
ATOM 699 O O . ILE A 1 94 ? 7.870 4.175 -16.310 1.00 96.44 94 ILE A O 1
ATOM 703 N N . ASP A 1 95 ? 8.360 5.962 -17.566 1.00 95.94 95 ASP A N 1
ATOM 704 C CA . ASP A 1 95 ? 6.980 6.435 -17.638 1.00 95.94 95 ASP A CA 1
ATOM 705 C C . ASP A 1 95 ? 6.160 5.483 -18.519 1.00 95.94 95 ASP A C 1
ATOM 707 O O . ASP A 1 95 ? 6.452 5.338 -19.705 1.00 95.94 95 ASP A O 1
ATOM 711 N N . GLY A 1 96 ? 5.178 4.794 -17.946 1.00 95.69 96 GLY A N 1
ATOM 712 C CA . GLY A 1 96 ? 4.259 3.890 -18.635 1.00 95.69 96 GLY A CA 1
ATOM 713 C C . GLY A 1 96 ? 2.862 4.4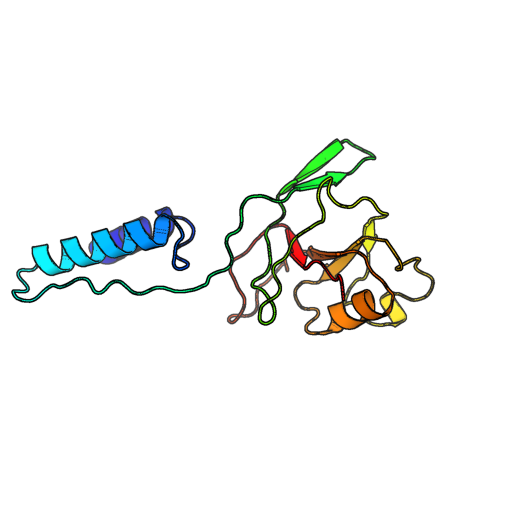76 -18.844 1.00 95.69 96 GLY A C 1
ATOM 714 O O . GLY A 1 96 ? 1.993 3.764 -19.347 1.00 95.69 96 GLY A O 1
ATOM 715 N N . GLY A 1 97 ? 2.627 5.737 -18.462 1.00 94.62 97 GLY A N 1
ATOM 716 C CA . GLY A 1 97 ? 1.336 6.411 -18.577 1.00 94.62 97 GLY A CA 1
ATOM 717 C C . GLY A 1 97 ? 0.189 5.596 -17.979 1.00 94.62 97 GLY A C 1
ATOM 718 O O . GLY A 1 97 ? 0.200 5.215 -16.807 1.00 94.62 97 GLY A O 1
ATOM 719 N N . ARG A 1 98 ? -0.808 5.268 -18.807 1.00 93.75 98 ARG A N 1
ATOM 720 C CA . ARG A 1 98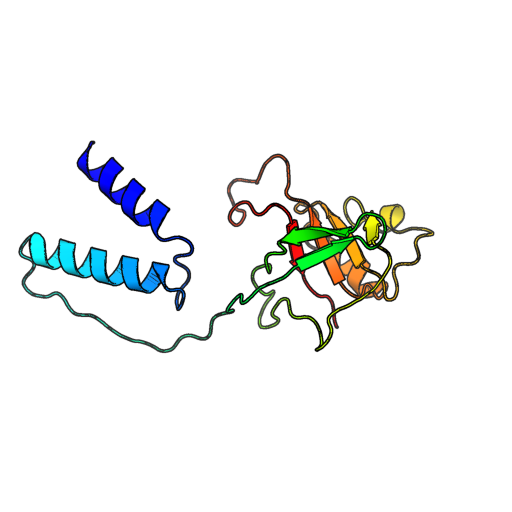 ? -1.980 4.486 -18.383 1.00 93.75 98 ARG A CA 1
ATOM 721 C C . ARG A 1 98 ? -1.747 2.979 -18.418 1.00 93.75 98 ARG A C 1
ATOM 723 O O . ARG A 1 98 ? -2.666 2.237 -18.063 1.00 93.75 98 ARG A O 1
ATOM 730 N N . GLY A 1 99 ? -0.570 2.523 -18.842 1.00 94.94 99 GLY A N 1
ATOM 731 C CA . GLY A 1 99 ? -0.217 1.111 -18.973 1.00 94.94 99 GLY A CA 1
ATOM 732 C C . GLY A 1 99 ? -0.822 0.444 -20.208 1.00 94.94 99 GLY A C 1
ATOM 733 O O . GLY A 1 99 ? -0.915 -0.783 -20.262 1.00 94.94 99 GLY A O 1
ATOM 734 N N . GLU A 1 100 ? -1.292 1.210 -21.196 1.00 96.31 100 GLU A N 1
ATOM 735 C CA . GLU A 1 100 ? -1.729 0.630 -22.466 1.00 96.31 100 GLU A CA 1
ATOM 736 C C . GLU A 1 100 ? -0.514 0.143 -23.264 1.00 96.31 100 GLU A C 1
ATOM 738 O O . GLU A 1 100 ? 0.557 0.733 -23.185 1.00 96.31 100 GLU A O 1
ATOM 743 N N . LEU A 1 101 ? -0.653 -0.906 -24.083 1.00 95.31 101 LEU A N 1
ATOM 744 C CA . LEU A 1 101 ? 0.492 -1.438 -24.843 1.00 95.31 101 LEU A CA 1
ATOM 745 C C . LEU A 1 101 ? 1.157 -0.383 -25.743 1.00 95.31 101 LEU A C 1
ATOM 747 O O . LEU A 1 101 ? 2.371 -0.397 -25.896 1.00 95.31 101 LEU A O 1
ATOM 751 N N . ARG A 1 102 ? 0.384 0.575 -26.273 1.00 96.38 102 ARG A N 1
ATOM 752 C CA . ARG A 1 102 ? 0.921 1.722 -27.024 1.00 96.38 102 ARG A CA 1
ATOM 753 C C . ARG A 1 102 ? 1.765 2.674 -26.175 1.00 96.38 102 ARG A C 1
ATOM 755 O O . ARG A 1 102 ? 2.676 3.292 -26.707 1.00 96.38 102 ARG A O 1
ATOM 762 N N . ASP A 1 103 ? 1.478 2.782 -24.879 1.00 96.25 103 ASP A N 1
ATOM 763 C CA . ASP A 1 103 ? 2.256 3.607 -23.951 1.00 96.25 103 ASP A CA 1
ATOM 764 C C . ASP A 1 103 ? 3.600 2.942 -23.630 1.00 96.25 103 ASP A C 1
ATOM 766 O O . ASP A 1 103 ? 4.536 3.616 -23.207 1.00 96.25 103 ASP A O 1
ATOM 770 N N . LEU A 1 104 ? 3.697 1.623 -23.820 1.00 96.69 104 LEU A N 1
ATOM 771 C CA . LEU A 1 104 ? 4.877 0.805 -23.535 1.00 96.69 104 LEU A CA 1
ATOM 772 C C . LEU A 1 104 ? 5.707 0.508 -24.796 1.00 96.69 104 LEU A C 1
ATOM 774 O O . LEU A 1 104 ? 6.815 -0.015 -24.688 1.00 96.69 104 LEU A O 1
ATOM 778 N N . ASP A 1 105 ? 5.191 0.845 -25.980 1.00 96.50 105 ASP A N 1
ATOM 779 C CA . ASP A 1 105 ? 5.835 0.549 -27.257 1.00 96.50 105 ASP A CA 1
ATOM 780 C C . ASP A 1 105 ? 7.202 1.241 -27.379 1.00 96.50 105 ASP A C 1
ATOM 782 O O . ASP A 1 105 ? 7.375 2.412 -27.031 1.00 96.50 105 ASP A O 1
ATOM 786 N N . GLY A 1 106 ? 8.201 0.485 -27.834 1.00 96.00 106 GLY A N 1
ATOM 787 C CA . GLY A 1 106 ? 9.591 0.936 -27.938 1.00 96.00 106 GLY A CA 1
ATOM 788 C C . GLY A 1 106 ? 10.322 1.186 -26.609 1.00 96.00 106 GLY A C 1
ATOM 789 O O . GLY A 1 106 ? 11.480 1.606 -26.643 1.00 96.00 106 GLY A O 1
ATOM 790 N N . LYS A 1 107 ? 9.702 0.936 -25.445 1.00 97.38 107 LYS A N 1
ATOM 791 C CA . LYS A 1 107 ? 10.333 1.119 -24.127 1.00 97.38 107 LYS A CA 1
ATOM 792 C C . LYS A 1 107 ? 10.950 -0.186 -23.622 1.00 97.38 107 LYS A C 1
ATOM 794 O O . LYS A 1 107 ? 10.379 -1.265 -23.765 1.00 97.38 107 LYS A O 1
ATOM 799 N N . THR A 1 108 ? 12.109 -0.091 -22.975 1.00 96.81 108 THR A N 1
ATOM 800 C CA . THR A 1 108 ? 12.821 -1.253 -22.416 1.00 96.81 108 THR A CA 1
ATOM 801 C C . THR A 1 108 ? 12.228 -1.662 -21.067 1.00 96.81 108 THR A C 1
ATOM 803 O O . THR A 1 108 ? 12.793 -1.365 -20.021 1.00 96.81 108 THR A O 1
ATOM 806 N N . ILE A 1 109 ? 11.063 -2.310 -21.072 1.00 97.56 109 ILE A N 1
ATOM 807 C CA . ILE A 1 109 ? 10.320 -2.632 -19.841 1.00 97.56 109 ILE A CA 1
ATOM 808 C C . ILE A 1 109 ? 10.991 -3.728 -19.001 1.00 97.56 109 ILE A C 1
ATOM 810 O O . ILE A 1 109 ? 11.036 -3.616 -17.775 1.00 97.56 109 ILE A O 1
ATOM 814 N N . GLU A 1 110 ? 11.524 -4.766 -19.646 1.00 97.12 110 GLU A N 1
ATOM 815 C CA . GLU A 1 110 ? 12.082 -5.934 -18.962 1.00 97.12 110 GLU A CA 1
ATOM 816 C C . GLU A 1 110 ? 13.184 -5.544 -17.962 1.00 97.12 110 GLU A C 1
ATOM 818 O O . GLU A 1 110 ? 14.127 -4.824 -18.294 1.00 97.12 110 GLU A O 1
ATOM 823 N N . GLY A 1 111 ? 13.041 -5.999 -16.714 1.00 95.19 111 GLY A N 1
ATOM 824 C CA . GLY A 1 111 ? 13.983 -5.734 -15.625 1.00 95.19 111 GLY A CA 1
ATOM 825 C C . GLY A 1 111 ? 13.923 -4.320 -15.032 1.00 95.19 111 GLY A C 1
ATOM 826 O O . GLY A 1 111 ? 14.627 -4.047 -14.061 1.00 95.19 111 GLY A O 1
ATOM 827 N N . ASN A 1 112 ? 13.086 -3.426 -15.567 1.00 96.06 112 ASN A N 1
ATOM 828 C CA . ASN A 1 112 ? 13.006 -2.026 -15.147 1.00 96.06 112 ASN A CA 1
ATOM 829 C C . ASN A 1 112 ? 11.751 -1.721 -14.316 1.00 96.06 112 ASN A C 1
ATOM 831 O O . ASN A 1 112 ? 10.877 -2.569 -14.121 1.00 96.06 112 ASN A O 1
ATOM 835 N N . VAL A 1 113 ? 11.695 -0.500 -13.780 1.00 95.44 113 VAL A N 1
ATOM 836 C CA . VAL A 1 113 ? 10.607 -0.021 -12.922 1.00 95.44 113 VAL A CA 1
ATOM 837 C C . VAL A 1 113 ? 9.681 0.862 -13.746 1.00 95.44 113 VAL A C 1
ATOM 839 O O . VAL A 1 113 ? 10.123 1.863 -14.306 1.00 95.44 113 VAL A O 1
ATOM 842 N N . VAL A 1 114 ? 8.397 0.517 -13.811 1.00 96.62 114 VAL A N 1
ATOM 843 C CA . VAL A 1 114 ? 7.416 1.276 -14.596 1.00 96.62 114 VAL A CA 1
ATOM 844 C C . VAL A 1 114 ? 6.577 2.161 -13.685 1.00 96.62 114 VAL A C 1
ATOM 846 O O . VAL A 1 114 ? 6.001 1.686 -12.710 1.00 96.62 114 VAL A O 1
ATOM 849 N N . LEU A 1 115 ? 6.502 3.444 -14.016 1.00 95.19 115 LEU A N 1
ATOM 850 C CA . LEU A 1 115 ? 5.618 4.418 -13.400 1.00 95.19 115 LEU A CA 1
ATOM 851 C C . LEU A 1 115 ? 4.268 4.401 -14.125 1.00 95.19 115 LEU A C 1
ATOM 853 O O . LEU A 1 115 ? 4.232 4.563 -15.342 1.00 95.19 115 LEU A O 1
ATOM 857 N N . LEU A 1 116 ? 3.173 4.201 -13.401 1.00 94.12 116 LEU A N 1
ATOM 858 C CA . LEU A 1 116 ? 1.820 4.158 -13.949 1.00 94.12 116 LEU A CA 1
ATOM 859 C C . LEU A 1 116 ? 0.888 5.120 -13.225 1.00 94.12 116 LEU A C 1
ATOM 861 O O . LEU A 1 116 ? 1.004 5.344 -12.020 1.00 94.12 116 LEU A O 1
ATOM 865 N N . ASP A 1 117 ? -0.121 5.592 -13.946 1.00 90.94 117 ASP A N 1
ATOM 866 C CA . ASP A 1 117 ? -1.285 6.225 -13.341 1.00 90.94 117 ASP A CA 1
ATOM 867 C C . ASP A 1 117 ? -1.970 5.240 -12.378 1.00 90.94 117 ASP A C 1
ATOM 869 O O . ASP A 1 117 ? -2.283 4.103 -12.756 1.00 90.94 117 ASP A O 1
ATOM 873 N N . PHE A 1 118 ? -2.276 5.673 -11.149 1.00 87.31 118 PHE A N 1
ATOM 874 C CA . PHE A 1 118 ? -2.994 4.844 -10.167 1.00 87.31 118 PHE A CA 1
ATOM 875 C C . PHE A 1 118 ? -4.325 4.308 -10.708 1.00 87.31 118 PHE A C 1
ATOM 877 O O . PHE A 1 118 ? -4.681 3.149 -10.511 1.00 87.31 118 PHE A O 1
ATOM 884 N N . ASN A 1 119 ? -5.038 5.129 -11.481 1.00 85.94 119 ASN A N 1
ATOM 885 C CA . ASN A 1 119 ? -6.325 4.779 -12.084 1.00 85.94 119 ASN A CA 1
ATOM 886 C C . ASN A 1 119 ? -6.179 3.946 -13.381 1.00 85.94 119 ASN A C 1
ATOM 888 O O . ASN A 1 119 ? -7.033 3.999 -14.271 1.00 85.94 119 ASN A O 1
ATOM 892 N N . SER A 1 120 ? -5.097 3.172 -13.517 1.00 87.50 120 SER A N 1
ATOM 893 C CA . SER A 1 120 ? -4.843 2.298 -14.670 1.00 87.50 120 SER A CA 1
ATOM 894 C C . SER A 1 120 ? -5.651 0.990 -14.652 1.00 87.50 120 SER A C 1
ATOM 896 O O . SER A 1 120 ? -5.715 0.294 -15.670 1.00 87.50 120 SER A O 1
ATOM 898 N N . GLY A 1 121 ? -6.334 0.677 -13.545 1.00 86.38 121 GLY A N 1
ATOM 899 C CA . GLY A 1 121 ? -7.081 -0.574 -13.388 1.00 86.38 121 GLY A CA 1
ATOM 900 C C . GLY A 1 121 ? -6.136 -1.769 -13.476 1.00 86.38 121 GLY A C 1
ATOM 901 O O . GLY A 1 121 ? -5.059 -1.739 -12.898 1.00 86.38 121 GLY A O 1
ATOM 902 N N . ASP A 1 122 ? -6.486 -2.790 -14.256 1.00 88.19 122 ASP A N 1
ATOM 903 C CA . ASP A 1 122 ? -5.655 -3.996 -14.402 1.00 88.19 122 ASP A CA 1
ATOM 904 C C . ASP A 1 122 ? -4.494 -3.843 -15.403 1.00 88.19 122 ASP A C 1
ATOM 906 O O . ASP A 1 122 ? -3.765 -4.796 -15.670 1.00 88.19 122 ASP A O 1
ATOM 910 N N . ARG A 1 123 ? -4.280 -2.651 -15.981 1.00 93.44 123 ARG A N 1
ATOM 911 C CA . ARG A 1 123 ? -3.266 -2.448 -17.034 1.00 93.44 123 ARG A CA 1
ATOM 912 C C . ARG A 1 123 ? -1.821 -2.550 -16.549 1.00 93.44 123 ARG A C 1
ATOM 914 O O . ARG A 1 123 ? -0.933 -2.753 -17.372 1.00 93.44 123 ARG A O 1
ATOM 921 N N . TRP A 1 124 ? -1.577 -2.528 -15.239 1.00 91.69 124 TRP A N 1
ATOM 922 C CA . TRP A 1 124 ? -0.272 -2.896 -14.675 1.00 91.69 124 TRP A CA 1
ATOM 923 C C . TRP A 1 124 ? 0.153 -4.327 -15.049 1.00 91.69 124 TRP A C 1
ATOM 925 O O . TRP A 1 124 ? 1.349 -4.621 -15.087 1.00 91.69 124 TRP A O 1
ATOM 935 N N . LE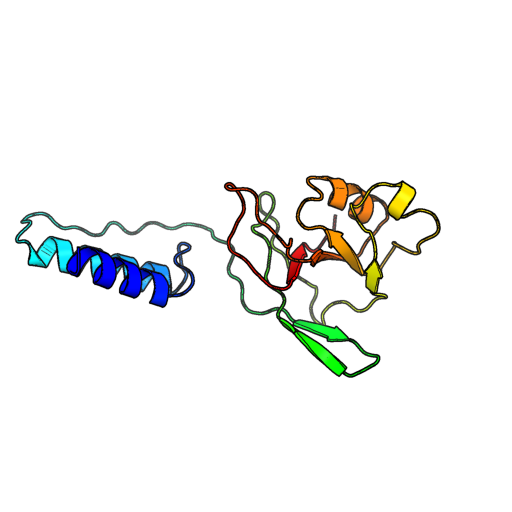U A 1 125 ? -0.800 -5.205 -15.396 1.00 92.12 125 LEU A N 1
ATOM 936 C CA . LEU A 1 125 ? -0.513 -6.541 -15.921 1.00 92.12 125 LEU A CA 1
ATOM 937 C C . LEU A 1 125 ? 0.266 -6.493 -17.237 1.00 92.12 125 LEU A C 1
ATOM 939 O O . LEU A 1 125 ? 1.109 -7.354 -17.452 1.00 92.12 125 LEU A O 1
ATOM 943 N N . ASN A 1 126 ? 0.059 -5.482 -18.088 1.00 95.69 126 ASN A N 1
ATOM 944 C CA . ASN A 1 126 ? 0.835 -5.339 -19.323 1.00 95.69 126 ASN A CA 1
ATOM 945 C C . ASN A 1 126 ? 2.319 -5.119 -19.014 1.00 95.69 126 ASN A C 1
ATOM 947 O O . ASN A 1 126 ? 3.179 -5.729 -19.643 1.00 95.69 126 ASN A O 1
ATOM 951 N N . CYS A 1 127 ? 2.623 -4.302 -18.003 1.00 95.00 127 CYS A N 1
ATOM 952 C CA . CYS A 1 127 ? 3.989 -4.103 -17.528 1.00 95.00 127 CYS A CA 1
ATOM 953 C C . CYS A 1 127 ? 4.570 -5.414 -16.985 1.00 95.00 127 CYS A C 1
ATOM 955 O O . CYS A 1 127 ? 5.689 -5.776 -17.338 1.00 95.00 127 CYS A O 1
ATOM 957 N N . ALA A 1 128 ? 3.791 -6.157 -16.191 1.00 92.06 128 ALA A N 1
ATOM 958 C CA . ALA A 1 128 ? 4.204 -7.460 -15.675 1.00 92.06 128 ALA A CA 1
ATOM 959 C C . ALA A 1 128 ? 4.478 -8.478 -16.800 1.00 92.06 128 ALA A C 1
ATOM 961 O O . ALA A 1 128 ? 5.496 -9.164 -16.764 1.00 92.06 128 ALA A O 1
ATOM 962 N N . TYR A 1 129 ? 3.619 -8.552 -17.823 1.00 94.62 129 TYR A N 1
ATOM 963 C CA . TYR A 1 129 ? 3.798 -9.440 -18.979 1.00 94.62 129 TYR A CA 1
ATOM 964 C C . TYR A 1 129 ? 5.029 -9.096 -19.819 1.00 94.62 129 TYR A C 1
ATOM 966 O O . TYR A 1 129 ? 5.628 -9.990 -20.408 1.00 94.62 129 TYR A O 1
ATOM 974 N N . LEU A 1 130 ? 5.427 -7.823 -19.851 1.00 96.25 130 LEU A N 1
ATOM 975 C CA . LEU A 1 130 ? 6.653 -7.358 -20.504 1.00 96.25 130 LEU A CA 1
ATOM 976 C C . LEU A 1 130 ? 7.898 -7.469 -19.604 1.00 96.25 130 LEU A C 1
ATOM 978 O O . LEU A 1 130 ? 8.962 -6.973 -19.967 1.00 96.25 130 LEU A O 1
ATOM 982 N N . GLY A 1 131 ? 7.781 -8.102 -18.434 1.00 94.94 131 GLY A N 1
ATOM 983 C CA . GLY A 1 131 ? 8.908 -8.366 -17.542 1.00 94.94 131 GLY A CA 1
ATOM 984 C C . GLY A 1 131 ? 9.322 -7.183 -16.668 1.00 94.94 131 GLY A C 1
ATOM 985 O O . GLY A 1 131 ? 10.468 -7.144 -16.219 1.00 94.94 131 GLY A O 1
ATOM 986 N N . ALA A 1 132 ? 8.433 -6.214 -16.417 1.00 95.62 132 ALA A N 1
ATOM 987 C CA . ALA A 1 132 ? 8.706 -5.142 -15.462 1.00 95.62 132 ALA A CA 1
ATOM 988 C C . ALA A 1 132 ? 9.076 -5.731 -14.095 1.00 95.62 132 ALA A C 1
ATOM 990 O O . ALA A 1 132 ? 8.350 -6.561 -13.539 1.00 95.62 132 ALA A O 1
ATOM 991 N N . ALA A 1 133 ? 10.185 -5.268 -13.527 1.00 93.19 133 ALA A N 1
ATOM 992 C CA . ALA A 1 133 ? 10.652 -5.737 -12.230 1.00 93.19 133 ALA A CA 1
ATOM 993 C C . ALA A 1 133 ? 9.823 -5.159 -11.069 1.00 93.19 133 ALA A C 1
ATOM 995 O O . ALA A 1 133 ? 9.677 -5.798 -10.025 1.00 93.19 133 ALA A O 1
ATOM 996 N N . ALA A 1 134 ? 9.257 -3.964 -11.250 1.00 92.81 134 ALA A N 1
ATOM 997 C CA . ALA A 1 134 ? 8.275 -3.381 -10.344 1.00 92.81 134 ALA A CA 1
ATOM 998 C C . ALA A 1 134 ? 7.392 -2.353 -11.059 1.00 92.81 134 ALA A C 1
ATOM 1000 O O . ALA A 1 134 ? 7.783 -1.772 -12.074 1.00 92.81 134 ALA A O 1
ATOM 1001 N N . VAL A 1 135 ? 6.226 -2.089 -10.472 1.00 93.50 135 VAL A N 1
ATOM 1002 C CA . VAL A 1 135 ? 5.319 -1.017 -10.877 1.00 93.50 135 VAL A CA 1
ATOM 1003 C C . VAL A 1 135 ? 5.157 -0.035 -9.717 1.00 93.50 135 VAL A C 1
ATOM 1005 O O . VAL A 1 135 ? 4.861 -0.423 -8.584 1.00 93.50 135 VAL A O 1
ATOM 1008 N N . LEU A 1 136 ? 5.357 1.247 -10.005 1.00 93.62 136 LEU A N 1
ATOM 1009 C CA . LEU A 1 136 ? 5.077 2.361 -9.107 1.00 93.62 136 LEU A CA 1
ATOM 1010 C C . LEU A 1 136 ? 3.839 3.086 -9.622 1.00 93.62 136 LEU A C 1
ATOM 1012 O O . LEU A 1 136 ? 3.776 3.442 -10.793 1.00 93.62 136 LEU A O 1
ATOM 1016 N N . PHE A 1 137 ? 2.877 3.336 -8.751 1.00 91.75 137 PHE A N 1
ATOM 1017 C CA . PHE A 1 137 ? 1.692 4.117 -9.054 1.00 91.75 137 PHE A CA 1
ATOM 1018 C C . PHE A 1 137 ? 1.858 5.544 -8.548 1.00 91.75 137 PHE A C 1
ATOM 1020 O O . PHE A 1 137 ? 2.136 5.760 -7.364 1.00 91.75 137 PHE A O 1
ATOM 1027 N N . VAL A 1 138 ? 1.659 6.500 -9.450 1.00 88.06 138 VAL A N 1
ATOM 1028 C CA . VAL A 1 138 ? 1.585 7.927 -9.125 1.00 88.06 138 VAL A CA 1
ATOM 1029 C C . VAL A 1 138 ? 0.213 8.219 -8.555 1.00 88.06 138 VAL A C 1
ATOM 1031 O O . VAL A 1 138 ? -0.795 7.821 -9.144 1.00 88.06 138 VAL A O 1
ATOM 1034 N N . GLU A 1 139 ? 0.181 8.912 -7.420 1.00 80.50 139 GLU A N 1
ATOM 1035 C CA . GLU A 1 139 ? -1.062 9.374 -6.816 1.00 80.50 139 GLU A CA 1
ATOM 1036 C C . GLU A 1 139 ? -1.909 10.167 -7.825 1.00 80.50 139 GLU A C 1
ATOM 1038 O O . GLU A 1 139 ? -1.375 11.033 -8.521 1.00 80.50 139 GLU A O 1
ATOM 1043 N N . PRO A 1 140 ? -3.219 9.895 -7.944 1.00 75.88 140 PRO A N 1
ATOM 1044 C CA . PRO A 1 140 ? -4.056 10.659 -8.849 1.00 75.88 140 PRO A CA 1
ATOM 1045 C C . PRO A 1 140 ? -4.430 12.010 -8.223 1.00 75.88 140 PRO A C 1
ATOM 1047 O O . PRO A 1 140 ? -4.716 12.087 -7.031 1.00 75.88 140 PRO A O 1
ATOM 1050 N N . ASP A 1 141 ? -4.584 13.051 -9.049 1.00 68.50 141 ASP A N 1
ATOM 1051 C CA . ASP A 1 141 ? -5.100 14.366 -8.613 1.00 68.50 141 ASP A CA 1
ATOM 1052 C C . ASP A 1 141 ? -6.499 14.280 -7.965 1.00 68.50 141 ASP A C 1
ATOM 1054 O O . ASP A 1 141 ? -6.932 15.172 -7.235 1.00 68.50 141 ASP A O 1
ATOM 1058 N N . SER A 1 142 ? -7.237 13.203 -8.254 1.00 53.28 142 SER A N 1
ATOM 1059 C CA . SER A 1 142 ? -8.492 12.863 -7.591 1.00 53.28 142 SER A CA 1
ATOM 1060 C C . SER A 1 142 ? -8.655 11.348 -7.464 1.00 53.28 142 SER A C 1
ATOM 1062 O O . SER A 1 142 ? -8.494 10.592 -8.426 1.00 53.28 142 SER A O 1
ATOM 1064 N N . LEU A 1 143 ? -9.001 10.902 -6.258 1.00 53.00 143 LEU A N 1
ATOM 1065 C CA . LEU A 1 143 ? -9.376 9.519 -5.989 1.00 53.00 143 LEU A CA 1
ATOM 1066 C C . LEU A 1 143 ? -10.863 9.330 -6.340 1.00 53.00 143 LEU A C 1
ATOM 1068 O O . LEU A 1 143 ? -11.696 10.110 -5.864 1.00 53.00 143 LEU A O 1
ATOM 1072 N N . PRO A 1 144 ? -11.254 8.316 -7.136 1.00 50.25 144 PRO A N 1
ATOM 1073 C CA . PRO A 1 144 ? -12.653 7.912 -7.174 1.00 50.25 144 PRO A CA 1
ATOM 1074 C C . PRO A 1 144 ? -13.098 7.520 -5.755 1.00 50.25 144 PRO A C 1
ATOM 1076 O O . PRO A 1 144 ? -12.325 6.966 -4.982 1.00 50.25 144 PRO A O 1
ATOM 1079 N N . PHE A 1 145 ? -14.361 7.781 -5.408 1.00 45.81 145 PHE A N 1
ATOM 1080 C CA . PHE A 1 145 ? -14.958 7.588 -4.068 1.00 45.81 145 PHE A CA 1
ATOM 1081 C C . PHE A 1 145 ? -14.737 6.193 -3.425 1.00 45.81 145 PHE A C 1
ATOM 1083 O O . PHE A 1 145 ? -15.032 5.993 -2.252 1.00 45.81 145 PHE A O 1
ATOM 1090 N N . THR A 1 146 ? -14.230 5.218 -4.180 1.00 42.72 146 THR A N 1
ATOM 1091 C CA . THR A 1 146 ? -14.022 3.821 -3.781 1.00 42.72 146 THR A CA 1
ATOM 1092 C C . THR A 1 146 ? -12.557 3.420 -3.560 1.00 42.72 146 THR A C 1
ATOM 1094 O O . THR A 1 146 ? -12.315 2.265 -3.219 1.00 42.72 146 THR A O 1
ATOM 1097 N N . SER A 1 147 ? -11.575 4.315 -3.723 1.00 42.56 147 SER A N 1
ATOM 1098 C CA . SER A 1 147 ? -10.152 3.961 -3.580 1.00 42.56 147 SER A CA 1
ATOM 1099 C C . SER A 1 147 ? -9.545 4.292 -2.206 1.00 42.56 147 SER A C 1
ATOM 1101 O O . SER A 1 147 ? -9.939 5.243 -1.535 1.00 42.56 147 SER A O 1
ATOM 1103 N N . THR A 1 148 ? -8.577 3.452 -1.821 1.00 43.41 148 THR A N 1
ATOM 1104 C CA . THR A 1 148 ? -7.689 3.454 -0.638 1.00 43.41 148 THR A CA 1
ATOM 1105 C C . THR A 1 148 ? -7.095 4.846 -0.327 1.00 43.41 148 THR A C 1
ATOM 1107 O O . THR A 1 148 ? -7.012 5.662 -1.244 1.00 43.41 148 THR A O 1
ATOM 1110 N N . PRO A 1 149 ? -6.677 5.155 0.925 1.00 42.88 149 PRO A N 1
ATOM 1111 C CA . PRO A 1 149 ? -6.208 6.493 1.284 1.00 42.88 149 PRO A CA 1
ATOM 1112 C C . PRO A 1 149 ? -5.030 6.955 0.421 1.00 42.88 149 PRO A C 1
ATOM 1114 O O . PRO A 1 149 ? -4.200 6.151 0.007 1.00 42.88 149 PRO A O 1
ATOM 1117 N N . SER A 1 150 ? -4.984 8.265 0.206 1.00 37.31 150 SER A N 1
ATOM 1118 C CA . SER A 1 150 ? -3.944 9.048 -0.466 1.00 37.31 150 SER A CA 1
ATOM 1119 C C . SER A 1 150 ? -2.526 8.731 0.033 1.00 37.31 150 SER A C 1
ATOM 1121 O O . SER A 1 150 ? -2.245 8.867 1.229 1.00 37.31 150 SER A O 1
ATOM 1123 N N . PHE A 1 151 ? -1.643 8.341 -0.890 1.00 42.66 151 PHE A N 1
ATOM 1124 C CA . PHE A 1 151 ? -0.204 8.148 -0.692 1.00 42.66 151 PHE A CA 1
ATOM 1125 C C . PHE A 1 151 ? 0.539 8.726 -1.901 1.00 42.66 151 PHE A C 1
ATOM 1127 O O . PHE A 1 151 ? 0.223 8.344 -3.024 1.00 42.66 151 PHE A O 1
ATOM 1134 N N . ASN A 1 152 ? 1.578 9.540 -1.667 1.00 38.72 152 ASN A N 1
ATOM 1135 C CA . ASN A 1 152 ? 2.325 10.252 -2.720 1.00 38.72 152 ASN A CA 1
ATOM 1136 C C . ASN A 1 152 ? 2.850 9.335 -3.849 1.00 38.72 152 ASN A C 1
ATOM 1138 O O . ASN A 1 152 ? 2.883 9.737 -5.009 1.00 38.72 152 ASN A O 1
ATOM 1142 N N . VAL A 1 153 ? 3.272 8.106 -3.521 1.00 46.44 153 VAL A N 1
ATOM 1143 C CA . VAL A 1 153 ? 3.624 7.037 -4.473 1.00 46.44 153 VAL A CA 1
ATOM 1144 C C . VAL A 1 153 ? 3.331 5.690 -3.813 1.00 46.44 153 VAL A C 1
ATOM 1146 O O . VAL A 1 153 ? 3.775 5.434 -2.688 1.00 46.44 153 VAL A O 1
ATOM 1149 N N . THR A 1 154 ? 2.618 4.807 -4.515 1.00 56.06 154 THR A N 1
ATOM 1150 C CA . THR A 1 154 ? 2.345 3.442 -4.032 1.00 56.06 154 THR A CA 1
ATOM 1151 C C . THR A 1 154 ? 2.997 2.404 -4.939 1.00 56.06 154 THR A C 1
ATOM 1153 O O . THR A 1 154 ? 3.176 2.643 -6.125 1.00 56.06 154 THR A O 1
ATOM 1156 N N . VAL A 1 155 ? 3.388 1.247 -4.411 1.00 56.34 155 VAL A N 1
ATOM 1157 C CA . VAL A 1 155 ? 4.175 0.241 -5.137 1.00 56.34 155 VAL A CA 1
ATOM 1158 C C . VAL A 1 155 ? 3.479 -1.092 -5.157 1.00 56.34 155 VAL A C 1
ATOM 1160 O O . VAL A 1 155 ? 3.018 -1.592 -4.126 1.00 56.34 155 VAL A O 1
ATOM 1163 N N . GLN A 1 156 ? 3.508 -1.706 -6.333 1.00 57.50 156 GLN A N 1
ATOM 1164 C CA . GLN A 1 156 ? 3.211 -3.108 -6.531 1.00 57.50 156 GLN A CA 1
ATOM 1165 C C . GLN A 1 156 ? 4.407 -3.781 -7.198 1.00 57.50 156 GLN A C 1
ATOM 1167 O O . GLN A 1 156 ? 4.805 -3.440 -8.310 1.00 57.50 156 GLN A O 1
ATOM 1172 N N . VAL A 1 157 ? 5.000 -4.751 -6.505 1.00 57.88 157 VAL A N 1
ATOM 1173 C CA . VAL A 1 157 ? 6.127 -5.511 -7.054 1.00 57.88 157 VAL A CA 1
ATOM 1174 C C . VAL A 1 157 ? 5.592 -6.686 -7.867 1.00 57.88 157 VAL A C 1
ATOM 1176 O O . VAL A 1 157 ? 4.883 -7.558 -7.358 1.00 57.88 157 VAL A O 1
ATOM 1179 N N . THR A 1 158 ? 5.943 -6.715 -9.147 1.00 48.06 158 THR A N 1
ATOM 1180 C CA . THR A 1 158 ? 5.478 -7.690 -10.134 1.00 48.06 158 THR A CA 1
ATOM 1181 C C . THR A 1 158 ? 6.525 -8.780 -10.360 1.00 48.06 158 THR A C 1
ATOM 1183 O O . THR A 1 158 ? 7.155 -8.824 -11.402 1.00 48.06 158 THR A O 1
ATOM 1186 N N . GLN A 1 159 ? 6.735 -9.687 -9.402 1.00 41.00 159 GLN A N 1
ATOM 1187 C CA . GLN A 1 159 ? 7.540 -10.901 -9.661 1.00 41.00 159 GLN A CA 1
ATOM 1188 C C . GLN A 1 159 ? 6.649 -12.115 -9.940 1.00 41.00 159 GLN A C 1
ATOM 1190 O O . GLN A 1 159 ? 6.351 -12.840 -8.996 1.00 41.00 159 GLN A O 1
ATOM 1195 N N . LEU A 1 160 ? 6.105 -12.271 -11.151 1.00 39.28 160 LEU A N 1
ATOM 1196 C CA . LEU A 1 160 ? 5.296 -13.457 -11.493 1.00 39.28 160 LEU A CA 1
ATOM 1197 C C . LEU A 1 160 ? 6.033 -14.768 -11.177 1.00 39.28 160 LEU A C 1
ATOM 1199 O O . LEU A 1 160 ? 7.241 -14.846 -11.485 1.00 39.28 160 LEU A O 1
#

Sequence (160 aa):
MEQIQQTIGYFAGLGSRVAGYPGAGAAARFVEAELRGIGLDKVAVQEYDVSIPMEKTGRLRLVGDGTELPLHGLWPNLVKTSTLPEGGLQGQLIDGGRGELRDLDGKTIEGNVVLLDFNSGDRWLNCAYLGAAAVLFVEPDSLPFTSTPSFNVTVQVTQL

Secondary structure (DSSP, 8-state):
-HHHHHHHHHHHTT---STTSHHHHHHHHHHHHHHHHTT-S-----------------EEE-TTT--EEE-EEPPPBTTB---PPTT-----EEE-TT--HHHHTT---TTSEEEEEGGGGGGHHHHHHTT-SEEEEEPPSS--TTS----SEEEE----

pLDDT: mean 86.25, std 15.58, range [37.31, 97.62]

Foldseek 3Di:
DVVVVVLVVLLVVLPDLDPPDRSVVVVVVVVLCVCVVVPDPDRDDDDDDDDADDDDWDWDADPVPRDIDTEAWDGDPPPDTQDAPVVGADADEAEQELLDVVSCPPPQLASHEYEYAPPSPPSVVSSLVSHHQWYKHAFDPDDDPPDDDDDRIYIDGRDD

Radius of gyration: 20.18 Å; chains: 1; bounding box: 44×33×60 Å